Protein AF-A0A239C7C5-F1 (afdb_monomer)

Organism: NCBI:txid1500549

Sequence (138 aa):
MIDNILSIERKAKLILRYGIAFYFIYFGIINLWGALSSNGNILTGGIVMLLGLCIGGLILSHFKQPKLSAIGAGIAAVFFLIVVAILAFMEIRDGFSMQMILLRVIKDLLLAIACVVLCGESLKEVIREKITKPFPVR

Radius of gyration: 18.44 Å; Cα contacts (8 Å, |Δi|>4): 132; chains: 1; bounding box: 54×25×67 Å

Mean predicted aligned error: 6.9 Å

Secondary structure (DSSP, 8-state):
-HHHHHHHHHHHHHHHHHHHHHHHHHHHHHHHHHHHHTT--HHHHHHHHHHHHHHHHHHHGGGT-HHHHHHHHHHHHHHHHHHHHHHHHHHHHTT--HHHHHHHHHHHHHHHHHHHHHHHHHHHHHHHHHHSSPPP--

pLDDT: mean 84.64, std 7.71, range [56.06, 93.38]

Foldseek 3Di:
DVVVVVVVVVVVLLVLLQVQLVVLQVVLVVLLVVCVVPVHDNVVSNVSSVVSNLLSVQCNCLVPQLPSNLVSLQVLLVVLVVVLVVLLVVCVVVVHDPVVNVVSNVVSNVNSVSSVVSSVVSVVVVVVVVVPPPDPPD

Nearest PDB structures (foldseek):
  2rld-assembly1_A  TM=5.616E-01  e=2.738E+00  Bacteroides thetaiotaomicron VPI-5482

Structure (mmCIF, N/CA/C/O backbone):
data_AF-A0A239C7C5-F1
#
_entry.id   AF-A0A239C7C5-F1
#
loop_
_atom_site.group_PDB
_atom_site.id
_atom_site.type_symbol
_atom_site.label_atom_id
_atom_site.label_alt_id
_atom_site.label_comp_id
_atom_site.label_asym_id
_atom_site.label_entity_id
_atom_site.label_seq_id
_atom_site.pdbx_PDB_ins_code
_atom_site.Cartn_x
_atom_site.Cartn_y
_atom_site.Cartn_z
_atom_sit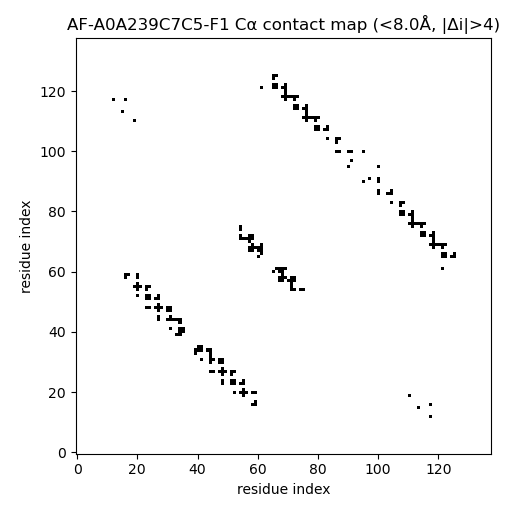e.occupancy
_atom_site.B_iso_or_equiv
_atom_site.auth_seq_id
_atom_site.auth_comp_id
_atom_site.auth_asym_id
_atom_site.auth_atom_id
_atom_site.pdbx_PDB_model_num
ATOM 1 N N . MET A 1 1 ? -31.431 -3.780 8.818 1.00 63.66 1 MET A N 1
ATOM 2 C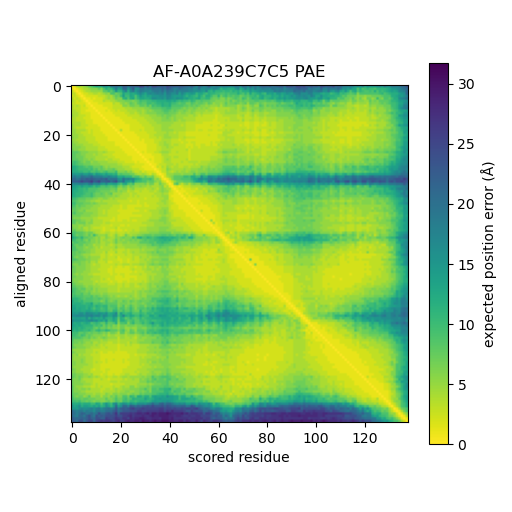 CA . MET A 1 1 ? -30.858 -3.175 7.585 1.00 63.66 1 MET A CA 1
ATOM 3 C C . MET A 1 1 ? -29.582 -2.395 7.868 1.00 63.66 1 MET A C 1
ATOM 5 O O . MET A 1 1 ? -28.581 -2.684 7.229 1.00 63.66 1 MET A O 1
ATOM 9 N N . ILE A 1 2 ? -29.590 -1.463 8.829 1.00 71.31 2 ILE A N 1
ATOM 10 C CA . ILE A 1 2 ? -28.416 -0.642 9.182 1.00 71.31 2 ILE A CA 1
ATOM 11 C C . ILE A 1 2 ? -27.232 -1.508 9.650 1.00 71.31 2 ILE A C 1
ATOM 13 O O . ILE A 1 2 ? -26.119 -1.322 9.165 1.00 71.31 2 ILE A O 1
ATOM 17 N N . ASP A 1 3 ? -27.478 -2.529 10.476 1.00 77.38 3 ASP A N 1
ATOM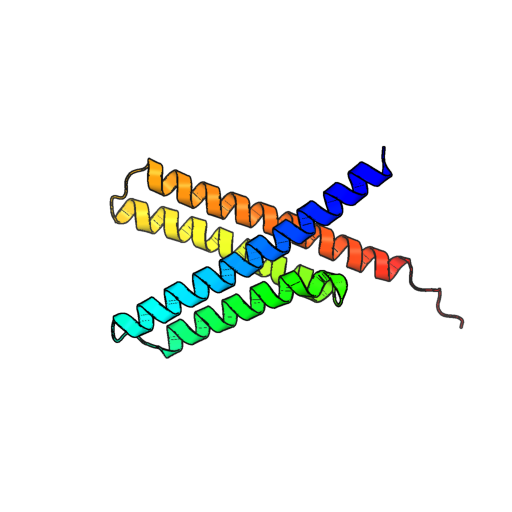 18 C CA . ASP A 1 3 ? -26.415 -3.428 10.960 1.00 77.38 3 ASP A CA 1
ATOM 19 C C . ASP A 1 3 ? -25.764 -4.250 9.840 1.00 77.38 3 ASP A C 1
ATOM 21 O O . ASP A 1 3 ? -24.551 -4.469 9.838 1.00 77.38 3 ASP A O 1
ATOM 25 N N . ASN A 1 4 ? -26.547 -4.642 8.828 1.00 80.56 4 ASN A N 1
ATOM 26 C CA . ASN A 1 4 ? -26.020 -5.351 7.662 1.00 80.56 4 ASN A CA 1
ATOM 27 C C . ASN A 1 4 ? -25.101 -4.441 6.842 1.00 80.56 4 ASN A C 1
ATOM 29 O O . ASN A 1 4 ? -24.013 -4.874 6.466 1.00 80.56 4 ASN A O 1
ATOM 33 N N . ILE A 1 5 ? -25.489 -3.180 6.624 1.00 82.19 5 ILE A N 1
ATOM 34 C CA . ILE A 1 5 ? -24.671 -2.190 5.905 1.00 82.19 5 ILE A CA 1
ATOM 35 C C . ILE A 1 5 ? -23.346 -1.956 6.643 1.00 82.19 5 ILE A C 1
ATOM 37 O O . ILE A 1 5 ? -22.280 -2.024 6.031 1.00 82.19 5 ILE A O 1
ATOM 41 N N . LEU A 1 6 ? -23.397 -1.789 7.968 1.00 78.88 6 LEU A N 1
ATOM 42 C CA . LEU A 1 6 ? -22.205 -1.607 8.801 1.00 78.88 6 LEU A CA 1
ATOM 43 C C . LEU A 1 6 ? -21.277 -2.832 8.772 1.00 78.88 6 LEU A C 1
ATOM 45 O O . LEU A 1 6 ? -20.051 -2.700 8.748 1.00 78.88 6 LEU A O 1
ATOM 49 N N . SER A 1 7 ? -21.849 -4.039 8.745 1.00 80.94 7 SER A N 1
ATOM 50 C CA . SER A 1 7 ? -21.071 -5.278 8.655 1.00 80.94 7 SER A CA 1
ATOM 51 C C . SER A 1 7 ? -20.359 -5.427 7.304 1.00 80.94 7 SER A C 1
ATOM 53 O O . SER A 1 7 ? -19.208 -5.872 7.258 1.00 80.94 7 SER A O 1
ATOM 55 N N . ILE A 1 8 ? -21.016 -5.016 6.212 1.00 87.69 8 ILE A N 1
ATOM 56 C CA . ILE A 1 8 ? -20.464 -5.048 4.854 1.00 87.69 8 ILE A CA 1
ATOM 57 C C . ILE A 1 8 ? -19.322 -4.043 4.735 1.00 87.69 8 ILE A C 1
ATOM 59 O O . ILE A 1 8 ? -18.250 -4.404 4.254 1.00 87.69 8 ILE A O 1
ATOM 63 N N . GLU A 1 9 ? -19.512 -2.821 5.236 1.00 83.75 9 GLU A N 1
ATOM 64 C CA . GLU A 1 9 ? -18.476 -1.787 5.252 1.00 83.75 9 GLU A CA 1
ATOM 65 C C . GLU A 1 9 ? -17.206 -2.289 5.956 1.00 83.75 9 GLU A C 1
ATOM 67 O O . GLU A 1 9 ? -16.100 -2.182 5.422 1.00 83.75 9 GLU A O 1
ATOM 72 N N . ARG A 1 10 ? -17.360 -2.915 7.129 1.00 83.94 10 ARG A N 1
ATOM 73 C CA . ARG A 1 10 ? -16.228 -3.446 7.898 1.00 83.94 10 ARG A CA 1
ATOM 74 C C . ARG A 1 10 ? -15.471 -4.538 7.142 1.00 83.94 10 ARG A C 1
ATOM 76 O O . ARG A 1 10 ? -14.240 -4.534 7.125 1.00 83.94 10 ARG A O 1
ATOM 83 N N . LYS A 1 11 ? -16.192 -5.464 6.501 1.00 87.06 11 LYS A N 1
ATOM 84 C CA . LYS A 1 11 ? -15.586 -6.531 5.689 1.00 87.06 11 LYS A CA 1
ATOM 85 C C . LYS A 1 11 ? -14.878 -5.969 4.459 1.00 87.06 11 LYS A C 1
ATOM 87 O O . LYS A 1 11 ? -13.753 -6.374 4.187 1.00 87.06 11 LYS A O 1
ATOM 92 N N . ALA A 1 12 ? -15.493 -5.018 3.756 1.00 86.31 12 ALA A N 1
ATOM 93 C CA . ALA A 1 12 ? -14.918 -4.400 2.564 1.00 86.31 12 ALA A CA 1
ATOM 94 C C . ALA A 1 12 ? -13.577 -3.716 2.867 1.00 86.31 12 ALA A C 1
ATOM 96 O O . ALA A 1 12 ? -12.602 -3.907 2.144 1.00 86.31 12 ALA A O 1
ATOM 97 N N . LYS A 1 13 ? -13.485 -2.983 3.979 1.00 86.62 13 LYS A N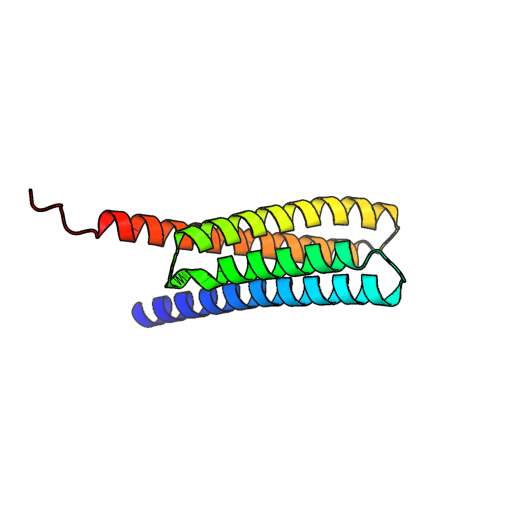 1
ATOM 98 C CA . LYS A 1 13 ? -12.238 -2.318 4.383 1.00 86.62 13 LYS A CA 1
ATOM 99 C C . LYS A 1 13 ? -11.162 -3.291 4.840 1.00 86.62 13 LYS A C 1
ATOM 101 O O . LYS A 1 13 ? -9.987 -3.096 4.545 1.00 86.62 13 LYS A O 1
ATOM 106 N N . LEU A 1 14 ? -11.554 -4.358 5.529 1.00 88.12 14 LEU A N 1
ATOM 107 C CA . LEU A 1 14 ? -10.640 -5.428 5.910 1.00 88.12 14 LEU A CA 1
ATOM 108 C C . LEU A 1 14 ? -10.063 -6.113 4.658 1.00 88.12 14 LEU A C 1
ATOM 110 O O . LEU A 1 14 ? -8.848 -6.265 4.561 1.00 88.12 14 LEU A O 1
ATOM 114 N N . ILE A 1 15 ? -10.898 -6.411 3.657 1.00 91.31 15 ILE A N 1
ATOM 115 C CA . ILE A 1 15 ? -10.454 -6.920 2.348 1.00 91.31 15 ILE A CA 1
ATOM 116 C C . ILE A 1 15 ? -9.503 -5.929 1.668 1.00 91.31 15 ILE A C 1
ATOM 118 O O . ILE A 1 15 ? -8.457 -6.338 1.174 1.00 91.31 15 ILE A O 1
ATOM 122 N N . LEU A 1 16 ? -9.814 -4.630 1.690 1.00 90.69 16 LEU A N 1
ATOM 123 C CA . LEU A 1 16 ? -8.967 -3.590 1.100 1.00 90.69 16 LEU A CA 1
ATOM 124 C C . LEU A 1 16 ? -7.570 -3.545 1.745 1.00 90.69 16 LEU A C 1
ATOM 126 O O . LEU A 1 16 ? -6.566 -3.461 1.039 1.00 90.69 16 LEU A O 1
ATOM 130 N N . ARG A 1 17 ? -7.491 -3.670 3.077 1.00 91.25 17 ARG A N 1
ATOM 131 C CA . ARG A 1 17 ? -6.220 -3.747 3.821 1.00 91.25 17 ARG A CA 1
ATOM 132 C C . ARG A 1 17 ? -5.399 -4.965 3.409 1.00 91.25 17 ARG A C 1
ATOM 134 O O . ARG A 1 17 ? -4.206 -4.822 3.151 1.00 91.25 17 ARG A O 1
ATOM 141 N N . TYR A 1 18 ? -6.027 -6.138 3.312 1.00 91.94 18 TYR A N 1
ATOM 142 C CA . TYR A 1 18 ? -5.349 -7.346 2.837 1.00 91.94 18 TYR A CA 1
ATOM 143 C C . TYR A 1 18 ? -4.909 -7.226 1.379 1.00 91.94 18 TYR A C 1
ATOM 145 O O . TYR A 1 18 ? -3.791 -7.618 1.064 1.00 91.94 18 TYR A O 1
ATOM 153 N N . GLY A 1 19 ? -5.734 -6.640 0.509 1.00 90.94 19 GLY A N 1
ATOM 154 C CA . GLY A 1 19 ? -5.397 -6.415 -0.895 1.00 90.94 19 GLY A CA 1
ATOM 155 C C . GLY A 1 19 ? -4.156 -5.538 -1.062 1.00 90.94 19 GLY A C 1
ATOM 156 O O . GLY A 1 19 ? -3.241 -5.898 -1.798 1.00 90.94 19 GLY A O 1
ATOM 157 N N . ILE A 1 20 ? -4.074 -4.429 -0.321 1.00 91.25 20 ILE A N 1
ATOM 158 C CA . ILE A 1 20 ? -2.905 -3.538 -0.357 1.00 91.25 20 ILE A CA 1
ATOM 159 C C . ILE A 1 20 ? -1.675 -4.207 0.270 1.00 91.25 20 ILE A C 1
ATOM 161 O O . ILE A 1 20 ? -0.580 -4.118 -0.280 1.00 91.25 20 ILE A O 1
ATOM 165 N N . ALA A 1 21 ? -1.830 -4.920 1.387 1.00 91.06 21 ALA A N 1
ATOM 166 C CA . ALA A 1 21 ? -0.718 -5.659 1.983 1.00 91.06 21 ALA A CA 1
ATOM 167 C C . ALA A 1 21 ? -0.171 -6.733 1.024 1.00 91.06 21 ALA A C 1
ATOM 169 O O . ALA A 1 21 ? 1.042 -6.858 0.859 1.00 91.06 21 ALA A O 1
ATOM 170 N N . PHE A 1 22 ? -1.058 -7.458 0.340 1.00 91.31 22 PHE A N 1
ATOM 171 C CA . PHE A 1 22 ? -0.683 -8.450 -0.663 1.00 91.31 22 PHE A CA 1
ATOM 172 C C . PHE A 1 22 ? 0.010 -7.808 -1.868 1.00 91.31 22 PHE A C 1
ATOM 174 O O . PHE A 1 22 ? 0.999 -8.347 -2.359 1.00 91.31 22 PHE A O 1
ATOM 181 N N . TYR A 1 23 ? -0.442 -6.626 -2.297 1.00 90.56 23 TYR A N 1
ATOM 182 C CA . TYR A 1 23 ? 0.233 -5.851 -3.336 1.00 90.56 23 TYR A CA 1
ATOM 183 C C . TYR A 1 23 ? 1.689 -5.542 -2.966 1.00 90.56 23 TYR A C 1
ATOM 185 O O . TYR A 1 23 ? 2.580 -5.761 -3.782 1.00 90.56 23 TYR A O 1
ATOM 193 N N . PHE A 1 24 ? 1.958 -5.086 -1.739 1.00 90.06 24 PHE A N 1
ATOM 194 C CA . PHE A 1 24 ? 3.328 -4.800 -1.302 1.00 90.06 24 PHE A CA 1
ATOM 195 C C . PHE A 1 24 ? 4.206 -6.053 -1.225 1.00 90.06 24 PHE A C 1
ATOM 197 O O . PHE A 1 24 ? 5.381 -5.991 -1.586 1.00 90.06 24 PHE A O 1
ATOM 204 N N . ILE A 1 25 ? 3.645 -7.193 -0.810 1.00 88.00 25 ILE A N 1
ATOM 205 C CA . ILE A 1 25 ? 4.350 -8.483 -0.830 1.00 88.00 25 ILE A CA 1
ATOM 206 C C . ILE A 1 25 ? 4.708 -8.860 -2.269 1.00 88.00 25 ILE A C 1
ATOM 208 O O . ILE A 1 25 ? 5.866 -9.148 -2.563 1.00 88.00 25 ILE A O 1
ATOM 212 N N . TYR A 1 26 ? 3.730 -8.812 -3.173 1.00 88.56 26 TYR A N 1
ATOM 213 C CA . TYR A 1 26 ? 3.919 -9.119 -4.588 1.00 88.56 26 TYR A CA 1
ATOM 214 C C . TYR A 1 26 ? 4.967 -8.205 -5.238 1.00 88.56 26 TYR A C 1
ATOM 216 O O . TYR A 1 26 ? 5.896 -8.686 -5.886 1.00 88.56 26 TYR A O 1
ATOM 224 N N . PHE A 1 27 ? 4.871 -6.895 -4.999 1.00 86.25 27 PHE A N 1
ATOM 225 C CA . PHE A 1 27 ? 5.840 -5.909 -5.470 1.00 86.25 27 PHE A CA 1
ATOM 226 C C . PHE A 1 27 ? 7.249 -6.195 -4.934 1.00 86.25 27 PHE A C 1
ATOM 228 O O . PHE A 1 27 ? 8.214 -6.175 -5.699 1.00 86.25 27 PHE A O 1
ATOM 235 N N . GLY A 1 28 ? 7.379 -6.513 -3.643 1.00 85.31 28 GLY A N 1
ATOM 236 C CA . GLY A 1 28 ? 8.655 -6.877 -3.027 1.00 85.31 28 GLY A CA 1
ATOM 237 C C . GLY A 1 28 ? 9.280 -8.128 -3.649 1.00 85.31 28 GLY A C 1
ATOM 238 O O . GLY A 1 28 ? 10.463 -8.115 -3.982 1.00 85.31 28 GLY A O 1
ATOM 239 N N . ILE A 1 29 ? 8.482 -9.178 -3.871 1.00 86.88 29 ILE A N 1
ATOM 240 C CA . ILE A 1 29 ? 8.942 -10.435 -4.482 1.00 86.88 29 ILE A CA 1
ATOM 241 C C . ILE A 1 29 ? 9.435 -10.205 -5.913 1.00 86.88 29 ILE A C 1
ATOM 243 O O . ILE A 1 29 ? 10.500 -10.706 -6.266 1.00 86.88 29 ILE A O 1
ATOM 247 N N . ILE A 1 30 ? 8.713 -9.424 -6.726 1.00 86.81 30 ILE A N 1
ATOM 248 C CA . ILE A 1 30 ? 9.140 -9.114 -8.101 1.00 86.81 30 ILE A CA 1
ATOM 249 C C . ILE A 1 30 ? 10.476 -8.377 -8.113 1.00 86.81 30 ILE A C 1
ATOM 251 O O . ILE A 1 30 ? 11.365 -8.735 -8.883 1.00 86.81 30 ILE A O 1
ATOM 255 N N . ASN A 1 31 ? 10.632 -7.363 -7.260 1.00 83.69 31 ASN A N 1
ATOM 256 C CA . ASN A 1 31 ? 11.872 -6.591 -7.196 1.00 83.69 31 ASN A CA 1
ATOM 257 C C . ASN A 1 31 ? 13.049 -7.45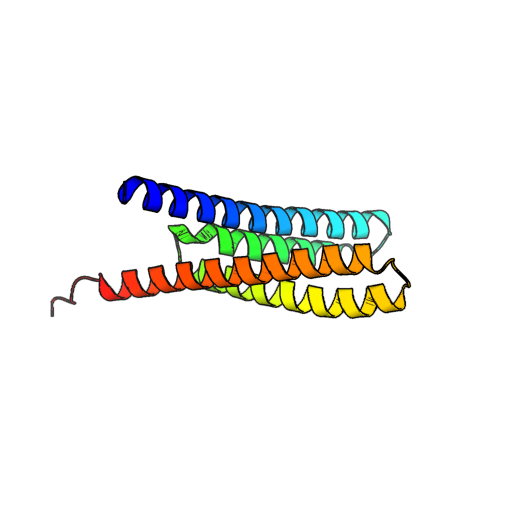1 -6.718 1.00 83.69 31 ASN A C 1
ATOM 259 O O . ASN A 1 31 ? 14.142 -7.357 -7.276 1.00 83.69 31 ASN A O 1
ATOM 263 N N . LEU A 1 32 ? 12.829 -8.324 -5.729 1.00 84.25 32 LEU A N 1
ATOM 264 C CA . LEU A 1 32 ? 13.858 -9.247 -5.257 1.00 84.25 32 LEU A CA 1
ATOM 265 C C . LEU A 1 32 ? 14.244 -10.265 -6.338 1.00 84.25 32 LEU A C 1
ATOM 267 O O . LEU A 1 32 ? 15.429 -10.481 -6.578 1.00 84.25 32 LEU A O 1
ATOM 271 N N . TRP A 1 33 ? 13.260 -10.857 -7.019 1.00 85.38 33 TRP A N 1
ATOM 272 C CA . TRP A 1 33 ? 13.502 -11.802 -8.109 1.00 85.38 33 TRP A CA 1
ATOM 273 C C . TRP A 1 33 ? 14.261 -11.150 -9.270 1.00 85.38 33 TRP A C 1
ATOM 275 O O . TRP A 1 33 ? 15.227 -11.717 -9.777 1.00 85.38 33 TRP A O 1
ATOM 285 N N . GLY A 1 34 ? 13.874 -9.931 -9.659 1.00 82.62 34 GLY A N 1
ATOM 286 C CA . GLY A 1 34 ? 14.572 -9.161 -10.689 1.00 82.62 34 GLY A CA 1
ATOM 287 C C . GLY A 1 34 ? 16.024 -8.855 -10.314 1.00 82.62 34 GLY A C 1
ATOM 288 O O . GLY A 1 34 ? 16.919 -8.998 -11.150 1.00 82.62 34 GLY A O 1
ATOM 289 N N . ALA A 1 35 ? 16.282 -8.509 -9.049 1.00 83.12 35 ALA A N 1
ATOM 290 C CA . ALA A 1 35 ? 17.639 -8.303 -8.549 1.00 83.12 35 ALA A CA 1
ATOM 291 C C . ALA A 1 35 ? 18.470 -9.598 -8.590 1.00 83.12 35 ALA A C 1
ATOM 293 O O . ALA A 1 35 ? 19.632 -9.562 -8.987 1.00 83.12 35 ALA A O 1
ATOM 294 N N . LEU A 1 36 ? 17.862 -10.740 -8.248 1.00 82.12 36 LEU A N 1
ATOM 295 C CA . LEU A 1 36 ? 18.525 -12.046 -8.239 1.00 82.12 36 LEU A CA 1
ATOM 296 C C . LEU A 1 36 ? 18.860 -12.539 -9.656 1.00 82.12 36 LEU A C 1
ATOM 298 O O . LEU A 1 36 ? 19.936 -13.078 -9.887 1.00 82.12 36 LEU A O 1
ATOM 302 N N . SER A 1 37 ? 17.952 -12.330 -10.612 1.00 81.25 37 SER A N 1
ATOM 303 C CA . SER A 1 37 ? 18.102 -12.808 -11.991 1.00 81.25 37 SER A CA 1
ATOM 304 C C . SER A 1 37 ? 19.086 -11.991 -12.835 1.00 81.25 37 SER A C 1
ATOM 306 O O . SER A 1 37 ? 19.574 -12.497 -13.842 1.00 81.25 37 SER A O 1
ATOM 308 N N . SER A 1 38 ? 19.342 -10.729 -12.484 1.00 73.50 38 SER A N 1
ATOM 309 C CA . SER A 1 38 ? 20.137 -9.798 -13.304 1.00 73.50 38 SER A CA 1
ATOM 310 C C . SER A 1 38 ? 21.585 -9.614 -12.832 1.00 73.50 38 SER A C 1
ATOM 312 O O . SER A 1 38 ? 22.278 -8.749 -13.361 1.00 73.50 38 SER A O 1
ATOM 314 N N . ASN A 1 39 ? 22.046 -10.376 -11.826 1.00 65.38 39 ASN A N 1
ATOM 315 C CA . ASN A 1 39 ? 23.251 -10.044 -11.041 1.00 65.38 39 ASN A CA 1
ATOM 316 C C . ASN A 1 39 ? 23.230 -8.590 -10.527 1.00 65.38 39 ASN A C 1
ATOM 318 O O . ASN A 1 39 ? 24.269 -7.959 -10.324 1.00 65.38 39 ASN A O 1
ATOM 322 N N . GLY A 1 40 ? 22.026 -8.046 -10.339 1.00 64.06 40 GLY A N 1
ATOM 323 C CA . GLY A 1 40 ? 21.818 -6.737 -9.758 1.00 64.06 40 GLY A CA 1
ATOM 324 C C . GLY A 1 40 ? 22.173 -6.744 -8.276 1.00 64.06 40 GLY A C 1
ATOM 325 O O . GLY A 1 40 ? 22.444 -7.776 -7.659 1.00 64.06 40 GLY A O 1
ATOM 326 N N . ASN A 1 41 ? 22.154 -5.565 -7.666 1.00 78.94 41 ASN A N 1
ATOM 327 C CA . ASN A 1 41 ? 22.457 -5.450 -6.251 1.00 78.94 41 ASN A CA 1
ATOM 328 C C . ASN A 1 41 ? 21.312 -6.067 -5.412 1.00 78.94 41 ASN A C 1
ATOM 330 O O . ASN A 1 41 ? 20.267 -5.453 -5.181 1.00 78.94 41 ASN A O 1
ATOM 334 N N . ILE A 1 42 ? 21.507 -7.308 -4.957 1.00 83.44 42 ILE A N 1
ATOM 335 C CA . ILE A 1 42 ? 20.553 -8.060 -4.122 1.00 83.44 42 ILE A CA 1
ATOM 336 C C . ILE A 1 42 ? 20.190 -7.272 -2.857 1.00 83.44 42 ILE A C 1
ATOM 338 O O . ILE A 1 42 ? 19.043 -7.320 -2.414 1.00 83.44 42 ILE A O 1
ATOM 342 N N . LEU A 1 43 ? 21.129 -6.483 -2.317 1.00 83.50 43 LEU A N 1
ATOM 343 C CA . LEU A 1 43 ? 20.894 -5.629 -1.154 1.00 83.50 43 LEU A CA 1
ATOM 344 C C . LEU A 1 43 ? 19.742 -4.648 -1.412 1.00 83.50 43 LEU A C 1
ATOM 346 O O . LEU A 1 43 ? 18.845 -4.520 -0.585 1.00 83.50 43 LEU A O 1
ATOM 350 N N . THR A 1 44 ? 19.720 -3.999 -2.581 1.00 80.56 44 THR A N 1
ATOM 351 C CA . THR A 1 44 ? 18.637 -3.075 -2.952 1.00 80.56 44 THR A CA 1
ATOM 352 C C . THR A 1 44 ? 17.292 -3.782 -3.111 1.00 80.56 44 THR A C 1
ATOM 354 O O . THR A 1 44 ? 16.294 -3.286 -2.591 1.00 80.56 44 THR A O 1
ATOM 357 N N . GLY A 1 45 ? 17.250 -4.963 -3.740 1.00 80.94 45 GLY A N 1
ATOM 358 C CA . GLY A 1 45 ? 16.016 -5.758 -3.839 1.00 80.94 45 GLY A CA 1
ATOM 359 C C . GLY A 1 45 ? 15.489 -6.198 -2.468 1.00 80.94 45 GLY A C 1
ATOM 360 O O . GLY A 1 45 ? 14.293 -6.093 -2.194 1.00 80.94 45 GLY A O 1
ATOM 361 N N . GLY A 1 46 ? 16.393 -6.606 -1.572 1.00 84.12 46 GLY A N 1
ATOM 362 C CA . GLY A 1 46 ? 16.073 -6.962 -0.190 1.00 84.12 46 GLY A CA 1
ATOM 363 C C . GLY A 1 46 ? 15.522 -5.785 0.616 1.00 84.12 46 GLY A C 1
ATOM 364 O O . GLY A 1 46 ? 14.511 -5.940 1.296 1.00 84.12 46 GLY A O 1
ATOM 365 N N . ILE A 1 47 ? 16.122 -4.595 0.498 1.00 86.75 47 ILE A N 1
ATOM 366 C CA . ILE A 1 47 ? 15.636 -3.376 1.166 1.00 86.75 47 ILE A CA 1
ATOM 367 C C . ILE A 1 47 ? 14.222 -3.023 0.693 1.00 86.75 47 ILE A C 1
ATOM 369 O O . ILE A 1 47 ? 13.352 -2.757 1.521 1.00 86.75 47 ILE A O 1
ATOM 373 N N . VAL A 1 48 ? 13.963 -3.062 -0.618 1.00 85.88 48 VAL A N 1
ATOM 374 C CA . VAL A 1 48 ? 12.631 -2.776 -1.178 1.00 85.88 48 VAL A CA 1
ATOM 375 C C . VAL A 1 48 ? 11.593 -3.778 -0.673 1.00 85.88 48 VAL A C 1
ATOM 377 O O . VAL A 1 48 ? 10.498 -3.380 -0.272 1.00 85.88 48 VAL A O 1
ATOM 380 N N . MET A 1 49 ? 11.938 -5.067 -0.628 1.00 87.19 49 MET A N 1
ATOM 381 C CA . MET A 1 49 ? 11.062 -6.095 -0.069 1.00 87.19 49 MET A CA 1
ATOM 382 C C . MET A 1 49 ? 10.775 -5.852 1.416 1.00 87.19 49 MET A C 1
ATOM 384 O O . MET A 1 49 ? 9.621 -5.921 1.834 1.00 87.19 49 MET A O 1
ATOM 388 N N . LEU A 1 50 ? 11.800 -5.534 2.209 1.00 88.38 50 LEU A N 1
ATOM 389 C CA . LEU A 1 50 ? 11.664 -5.297 3.645 1.00 88.38 50 LEU A CA 1
ATOM 390 C C . LEU A 1 50 ? 10.775 -4.073 3.913 1.00 88.38 50 LEU A C 1
ATOM 392 O O . LEU A 1 50 ? 9.858 -4.149 4.727 1.00 88.38 50 LEU A O 1
ATOM 396 N N . LEU A 1 51 ? 10.958 -2.988 3.155 1.00 87.75 51 LEU A N 1
ATOM 397 C CA . LEU A 1 51 ? 10.087 -1.812 3.210 1.00 87.75 51 LEU A CA 1
ATOM 398 C C . LEU A 1 51 ? 8.639 -2.148 2.830 1.00 87.75 51 LEU A C 1
ATOM 400 O O . LEU A 1 51 ? 7.719 -1.748 3.543 1.00 87.75 51 LEU A O 1
ATOM 404 N N . GLY A 1 52 ? 8.426 -2.917 1.758 1.00 87.50 52 GLY A N 1
ATOM 405 C CA . GLY A 1 52 ? 7.094 -3.376 1.359 1.00 87.50 52 GLY A CA 1
ATOM 406 C C . GLY A 1 52 ? 6.410 -4.195 2.457 1.00 87.50 52 GLY A C 1
ATOM 407 O O . GLY A 1 52 ? 5.254 -3.938 2.799 1.00 87.50 52 GLY A O 1
ATOM 408 N N . LEU A 1 53 ? 7.141 -5.123 3.079 1.00 89.19 53 LEU A N 1
ATOM 409 C CA . LEU A 1 53 ? 6.649 -5.922 4.203 1.00 89.19 53 LEU A CA 1
ATOM 410 C C . LEU A 1 53 ? 6.333 -5.065 5.432 1.00 89.19 53 LEU A C 1
ATOM 412 O O . LEU A 1 53 ? 5.299 -5.276 6.065 1.00 89.19 53 LEU A O 1
ATOM 416 N N . CYS A 1 54 ? 7.168 -4.075 5.751 1.00 90.62 54 CYS A N 1
ATOM 417 C CA . CYS A 1 54 ? 6.905 -3.137 6.839 1.00 90.62 54 CYS A CA 1
ATOM 418 C C . CYS A 1 54 ? 5.626 -2.329 6.591 1.00 90.62 54 CYS A C 1
ATOM 420 O O . CYS A 1 54 ? 4.777 -2.255 7.476 1.00 90.62 54 CYS A O 1
ATOM 422 N N . ILE A 1 55 ? 5.449 -1.762 5.394 1.00 89.88 55 ILE A N 1
ATOM 423 C CA . ILE A 1 55 ? 4.257 -0.971 5.053 1.00 89.88 55 ILE A CA 1
ATOM 424 C C . ILE A 1 55 ? 3.000 -1.853 5.087 1.00 89.88 55 ILE A C 1
ATOM 426 O O . ILE A 1 55 ? 2.010 -1.490 5.727 1.00 89.88 55 ILE A O 1
ATOM 430 N N . GLY A 1 56 ? 3.051 -3.041 4.476 1.00 88.50 56 GLY A N 1
ATOM 431 C CA . GLY A 1 56 ? 1.950 -4.007 4.510 1.00 88.50 56 GLY A CA 1
ATOM 432 C C . GLY A 1 56 ? 1.599 -4.446 5.935 1.00 88.50 56 GLY A C 1
ATOM 433 O O . GLY A 1 56 ? 0.428 -4.449 6.317 1.00 88.50 56 GLY A O 1
ATOM 434 N N . GLY A 1 57 ? 2.609 -4.735 6.759 1.00 88.38 57 GLY A N 1
ATOM 435 C CA . GLY A 1 57 ? 2.437 -5.093 8.167 1.00 88.38 57 GLY A CA 1
ATOM 436 C C . GLY A 1 57 ? 1.808 -3.970 8.996 1.00 88.38 57 GLY A C 1
ATOM 437 O O . GLY A 1 57 ? 0.882 -4.221 9.772 1.00 88.38 57 GLY A O 1
ATOM 438 N N . LEU A 1 58 ? 2.238 -2.721 8.791 1.00 89.38 58 LEU A N 1
ATOM 439 C CA . LEU A 1 58 ? 1.645 -1.553 9.447 1.00 89.38 58 LEU A CA 1
ATOM 440 C C . LEU A 1 58 ? 0.164 -1.406 9.077 1.00 89.38 58 LEU A C 1
ATOM 442 O O . LEU A 1 58 ? -0.669 -1.248 9.969 1.00 89.38 58 LEU A O 1
ATOM 446 N N . ILE A 1 59 ? -0.204 -1.545 7.801 1.00 89.00 59 ILE A N 1
ATOM 447 C CA . ILE A 1 59 ? -1.607 -1.456 7.355 1.00 89.00 59 ILE A CA 1
ATOM 448 C C . ILE A 1 59 ? -2.482 -2.523 8.031 1.00 89.00 59 ILE A C 1
ATOM 450 O O . ILE A 1 59 ? -3.592 -2.209 8.478 1.00 89.00 59 ILE A O 1
ATOM 454 N N . LEU A 1 60 ? -1.973 -3.752 8.170 1.00 89.31 60 LEU A N 1
ATOM 455 C CA . LEU A 1 60 ? -2.672 -4.864 8.827 1.00 89.31 60 LEU A CA 1
ATOM 456 C C . LEU A 1 60 ? -2.769 -4.716 10.352 1.00 89.31 60 LEU A C 1
ATOM 458 O O . LEU A 1 60 ? -3.669 -5.288 10.967 1.00 89.31 60 LEU A O 1
ATOM 462 N N . SER A 1 61 ? -1.900 -3.915 10.975 1.00 87.50 61 SER A N 1
ATOM 463 C CA . SER A 1 61 ? -1.883 -3.714 12.433 1.00 87.50 61 SER A CA 1
ATOM 464 C C . SER A 1 61 ? -3.079 -2.928 12.996 1.00 87.50 61 SER A C 1
ATOM 466 O O . SER A 1 61 ? -3.180 -2.761 14.211 1.00 87.50 61 SER A O 1
ATOM 468 N N . HIS A 1 62 ? -4.013 -2.502 12.138 1.00 83.69 62 HIS A N 1
ATOM 469 C CA . HIS A 1 62 ? -5.183 -1.676 12.455 1.00 83.69 62 HIS A CA 1
ATOM 470 C C . HIS A 1 62 ? -5.907 -2.058 13.747 1.00 83.69 62 HIS A C 1
ATOM 472 O O . HIS A 1 62 ? -6.036 -1.226 14.636 1.00 83.69 62 HIS A O 1
ATOM 478 N N . PHE A 1 63 ? -6.296 -3.327 13.887 1.00 73.25 63 PHE A N 1
ATOM 479 C CA . PHE A 1 63 ? -7.112 -3.792 15.014 1.00 73.25 63 PHE A CA 1
ATOM 480 C C . PHE A 1 63 ? -6.378 -3.823 16.358 1.00 73.25 63 PHE A C 1
ATOM 482 O O . PHE A 1 63 ? -7.024 -3.885 17.399 1.00 73.25 63 PHE A O 1
ATOM 489 N N . LYS A 1 64 ? -5.039 -3.828 16.351 1.00 81.25 64 LYS A N 1
ATOM 490 C CA . LYS A 1 64 ? -4.227 -3.821 17.577 1.00 81.25 64 LYS A CA 1
ATOM 491 C C . LYS A 1 64 ? -3.703 -2.427 17.895 1.00 81.25 64 LYS A C 1
ATOM 493 O O . LYS A 1 64 ? -3.603 -2.065 19.061 1.00 81.25 64 LYS A O 1
ATOM 498 N N . GLN A 1 65 ? -3.298 -1.684 16.866 1.00 87.06 65 GLN A N 1
ATOM 499 C CA . GLN A 1 65 ? -2.661 -0.377 16.986 1.00 87.06 65 GLN A CA 1
ATOM 500 C C . GLN A 1 65 ? -3.098 0.529 15.822 1.00 87.06 65 GLN A C 1
ATOM 502 O O . GLN A 1 65 ? -2.386 0.651 14.818 1.00 87.06 65 GLN A O 1
ATOM 507 N N . PRO A 1 66 ? -4.240 1.230 15.948 1.00 84.69 66 PRO A N 1
ATOM 508 C CA . PRO A 1 66 ? -4.780 2.036 14.854 1.00 84.69 66 PRO A CA 1
ATOM 509 C C . PRO A 1 66 ? -3.855 3.203 14.471 1.00 84.69 66 PRO A C 1
ATOM 511 O O . PRO A 1 66 ? -3.809 3.600 13.310 1.00 84.69 66 PRO A O 1
ATOM 514 N N . LYS A 1 67 ? -3.023 3.696 15.402 1.00 86.50 67 LYS A N 1
ATOM 515 C CA . LYS A 1 67 ? -1.990 4.711 15.114 1.00 86.50 67 LYS A CA 1
ATOM 516 C C . LYS A 1 67 ? -0.947 4.232 14.102 1.00 86.50 67 LYS A C 1
ATOM 518 O O . LYS A 1 67 ? -0.636 4.962 13.167 1.00 86.50 67 LYS A O 1
ATOM 523 N N . LEU A 1 68 ? -0.414 3.022 14.284 1.00 87.06 68 LEU A N 1
ATOM 524 C CA . LEU A 1 68 ? 0.578 2.454 13.367 1.00 87.06 68 LEU A CA 1
ATOM 525 C C . LEU A 1 68 ? -0.027 2.211 11.989 1.00 87.06 68 LEU A C 1
ATOM 527 O O . LEU A 1 68 ? 0.608 2.480 10.972 1.00 87.06 68 LEU A O 1
ATOM 531 N N . SER A 1 69 ? -1.281 1.771 11.961 1.00 88.06 69 SER A N 1
ATOM 532 C CA . SER A 1 69 ? -2.008 1.570 10.716 1.00 88.06 69 SER A CA 1
ATOM 533 C C . SER A 1 69 ? -2.282 2.864 9.955 1.00 88.06 69 SER A C 1
ATOM 535 O O . SER A 1 69 ? -2.136 2.883 8.735 1.00 88.06 69 SER A O 1
ATOM 537 N N . ALA A 1 70 ? -2.585 3.964 10.653 1.00 89.94 70 ALA A N 1
ATOM 538 C CA . ALA A 1 70 ? -2.709 5.280 10.030 1.00 89.94 70 ALA A CA 1
ATOM 539 C C . ALA A 1 70 ? -1.391 5.715 9.369 1.00 89.94 70 ALA A C 1
ATOM 541 O O . ALA A 1 70 ? -1.395 6.169 8.227 1.00 89.9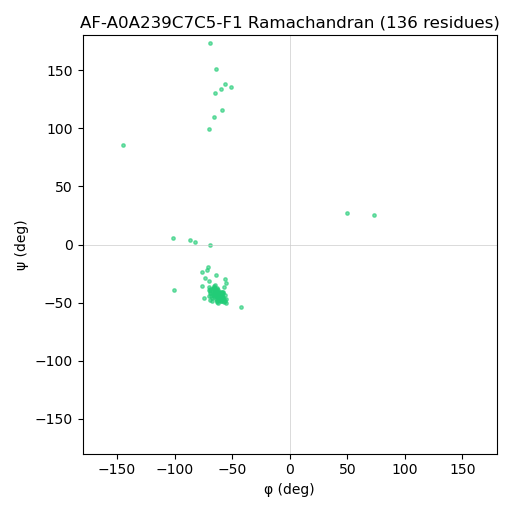4 70 ALA A O 1
ATOM 542 N N . ILE A 1 71 ? -0.258 5.513 10.053 1.00 89.88 71 ILE A N 1
ATOM 543 C CA . ILE A 1 71 ? 1.072 5.821 9.508 1.00 89.88 71 ILE A CA 1
ATOM 544 C C . ILE A 1 71 ? 1.364 4.946 8.284 1.00 89.88 71 ILE A C 1
ATOM 546 O O . ILE A 1 71 ? 1.733 5.472 7.239 1.00 89.88 71 ILE A O 1
ATOM 550 N N . GLY A 1 72 ? 1.147 3.630 8.376 1.00 88.50 72 GLY A N 1
ATOM 551 C CA . GLY A 1 72 ? 1.359 2.704 7.261 1.00 88.50 72 GLY A CA 1
ATOM 552 C C . GLY A 1 72 ? 0.508 3.038 6.036 1.00 88.50 72 GLY A C 1
ATOM 553 O O . GLY A 1 72 ? 1.024 3.091 4.924 1.00 88.50 72 GLY A O 1
ATOM 554 N N . ALA A 1 73 ? -0.780 3.330 6.238 1.00 90.19 73 ALA A N 1
ATOM 555 C CA . ALA A 1 73 ? -1.685 3.735 5.166 1.00 90.19 73 ALA A CA 1
ATOM 556 C C . ALA A 1 73 ? -1.300 5.101 4.568 1.00 90.19 73 ALA A C 1
ATOM 558 O O . ALA A 1 73 ? -1.354 5.275 3.354 1.00 90.19 73 ALA A O 1
ATOM 559 N N . GLY A 1 74 ? -0.857 6.055 5.393 1.00 90.69 74 GLY A N 1
ATOM 560 C CA . GLY A 1 74 ? -0.348 7.346 4.926 1.00 90.69 74 GLY A CA 1
ATOM 561 C C . GLY A 1 74 ? 0.914 7.209 4.070 1.00 90.69 74 GLY A C 1
ATOM 562 O O . GLY A 1 74 ? 0.971 7.756 2.971 1.00 90.69 74 GLY A O 1
ATOM 563 N N . ILE A 1 75 ? 1.895 6.425 4.529 1.00 92.12 75 ILE A N 1
ATOM 564 C CA . ILE A 1 75 ? 3.1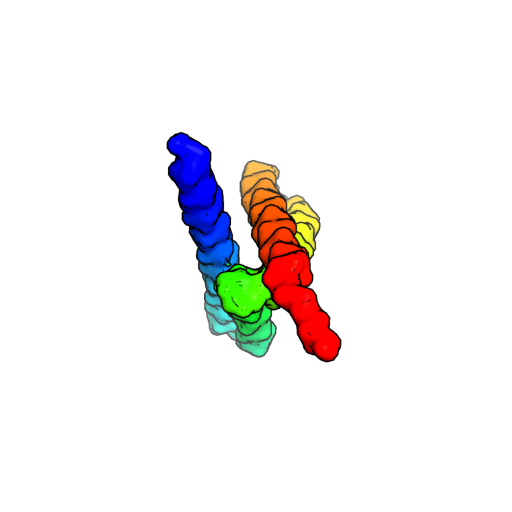23 6.138 3.771 1.00 92.12 75 ILE A CA 1
ATOM 565 C C . ILE A 1 75 ? 2.785 5.436 2.452 1.00 92.12 75 ILE A C 1
ATOM 567 O O . ILE A 1 75 ? 3.315 5.812 1.410 1.00 92.12 75 ILE A O 1
ATOM 571 N N . ALA A 1 76 ? 1.870 4.463 2.472 1.00 92.31 76 ALA A N 1
ATOM 572 C CA . ALA A 1 76 ? 1.423 3.779 1.263 1.00 92.31 76 ALA A CA 1
ATOM 573 C C . ALA A 1 76 ? 0.749 4.731 0.264 1.00 92.31 76 ALA A C 1
ATOM 575 O O . ALA A 1 76 ? 1.034 4.655 -0.928 1.00 92.31 76 ALA A O 1
ATOM 576 N N . ALA A 1 77 ? -0.087 5.664 0.730 1.00 93.19 77 ALA A N 1
ATOM 577 C CA . ALA A 1 77 ? -0.708 6.665 -0.138 1.00 93.19 77 ALA A CA 1
ATOM 578 C C . ALA A 1 77 ? 0.346 7.532 -0.845 1.00 93.19 77 ALA A C 1
ATOM 580 O O . ALA A 1 77 ? 0.282 7.713 -2.060 1.00 93.19 77 ALA A O 1
ATOM 581 N N . VAL A 1 78 ? 1.345 8.018 -0.100 1.00 93.19 78 VAL A N 1
ATOM 582 C CA . VAL A 1 78 ? 2.455 8.802 -0.665 1.00 93.19 78 VAL A CA 1
ATOM 583 C C . VAL A 1 78 ? 3.270 7.966 -1.653 1.00 93.19 78 VAL A C 1
ATOM 585 O O . VAL A 1 78 ? 3.583 8.447 -2.739 1.00 93.19 78 VAL A O 1
ATOM 588 N N . PHE A 1 79 ? 3.560 6.706 -1.321 1.00 91.62 79 PHE A N 1
ATOM 589 C CA . PHE A 1 79 ? 4.257 5.781 -2.213 1.00 91.62 79 PHE A CA 1
ATOM 590 C C . PHE A 1 79 ? 3.538 5.643 -3.562 1.00 91.62 79 PHE A C 1
ATOM 592 O O . PHE A 1 79 ? 4.163 5.832 -4.602 1.00 91.62 79 PHE A O 1
ATOM 599 N N . PHE A 1 80 ? 2.226 5.392 -3.563 1.00 92.44 80 PHE A N 1
ATOM 600 C CA . PHE A 1 80 ? 1.462 5.268 -4.807 1.00 92.44 80 PHE A CA 1
ATOM 601 C C . PHE A 1 80 ? 1.439 6.563 -5.626 1.00 92.44 80 PHE A C 1
ATOM 603 O O . PHE A 1 80 ? 1.570 6.506 -6.845 1.00 92.44 80 PHE A O 1
ATOM 610 N N . LEU A 1 81 ? 1.347 7.732 -4.984 1.00 91.94 81 LEU A N 1
ATOM 611 C CA . LEU A 1 81 ? 1.414 9.018 -5.689 1.00 91.94 81 LEU A CA 1
ATOM 612 C C . LEU A 1 81 ? 2.780 9.255 -6.347 1.00 91.94 81 LEU A C 1
ATOM 614 O O . LEU A 1 81 ? 2.843 9.723 -7.484 1.00 91.94 81 LEU A O 1
ATOM 618 N N . ILE A 1 82 ? 3.869 8.901 -5.661 1.00 90.38 82 ILE A N 1
ATOM 619 C CA . ILE A 1 82 ? 5.222 8.978 -6.226 1.00 90.38 82 ILE A CA 1
ATOM 620 C C . ILE A 1 82 ? 5.350 8.021 -7.417 1.00 90.38 82 ILE A C 1
ATOM 622 O O . ILE A 1 82 ? 5.864 8.412 -8.464 1.00 90.38 82 ILE A O 1
ATOM 626 N N . VAL A 1 83 ? 4.842 6.791 -7.290 1.00 88.19 83 VAL A N 1
ATOM 627 C CA . VAL A 1 83 ? 4.852 5.798 -8.374 1.00 88.19 83 VAL A CA 1
ATOM 628 C C . VAL A 1 83 ? 4.079 6.301 -9.593 1.00 88.19 83 VAL A C 1
ATOM 630 O O . VAL A 1 83 ? 4.588 6.183 -10.704 1.00 88.19 83 VAL A O 1
ATOM 633 N N . VAL A 1 84 ? 2.914 6.932 -9.406 1.00 89.81 84 VAL A N 1
ATOM 634 C CA . VAL A 1 84 ? 2.149 7.555 -10.502 1.00 89.81 84 VAL A CA 1
ATOM 635 C C . VAL A 1 84 ? 2.994 8.585 -11.253 1.00 89.81 84 VAL A C 1
ATOM 637 O O . VAL A 1 84 ? 3.046 8.546 -12.481 1.00 89.81 84 VAL A O 1
ATOM 640 N N . ALA A 1 85 ? 3.673 9.487 -10.537 1.00 86.94 85 ALA A N 1
ATOM 641 C CA . ALA A 1 85 ? 4.487 10.530 -11.158 1.00 86.94 85 ALA A CA 1
ATOM 642 C C . ALA A 1 85 ? 5.676 9.951 -11.945 1.00 86.94 85 ALA A C 1
ATOM 644 O O . ALA A 1 85 ? 5.947 10.381 -13.066 1.00 86.94 85 ALA A O 1
ATOM 645 N N . ILE A 1 86 ? 6.360 8.951 -11.378 1.00 87.38 86 ILE A N 1
ATOM 646 C CA . ILE A 1 86 ? 7.510 8.301 -12.019 1.00 87.38 86 ILE A CA 1
ATOM 647 C C . ILE A 1 86 ? 7.069 7.508 -13.252 1.00 87.38 86 ILE A C 1
ATOM 649 O O . ILE A 1 86 ? 7.669 7.669 -14.312 1.00 87.38 86 ILE A O 1
ATOM 653 N N . LEU A 1 87 ? 6.021 6.685 -13.141 1.00 84.75 87 LEU A N 1
ATOM 654 C CA . LEU A 1 87 ? 5.529 5.871 -14.256 1.00 84.75 87 LEU A CA 1
ATOM 655 C C . LEU A 1 87 ? 5.024 6.739 -15.404 1.00 84.75 87 LEU A C 1
ATOM 657 O O . LEU A 1 87 ? 5.382 6.484 -16.550 1.00 84.75 87 LEU A O 1
ATOM 661 N N . ALA A 1 88 ? 4.265 7.796 -15.104 1.00 80.75 88 ALA A N 1
ATOM 662 C CA . ALA A 1 88 ? 3.799 8.720 -16.130 1.00 80.75 88 ALA A CA 1
ATOM 663 C C . ALA A 1 88 ? 4.975 9.332 -16.908 1.00 80.75 88 ALA A C 1
ATOM 665 O O . ALA A 1 88 ? 4.913 9.429 -18.126 1.00 80.75 88 ALA A O 1
ATOM 666 N N . PHE A 1 89 ? 6.071 9.697 -16.236 1.00 82.50 89 PHE A N 1
ATOM 667 C CA . PHE A 1 89 ? 7.235 10.274 -16.908 1.00 82.50 89 PHE A CA 1
ATOM 668 C C . PHE A 1 89 ? 8.066 9.235 -17.681 1.00 82.50 89 PHE A C 1
ATOM 670 O O . PHE A 1 89 ? 8.440 9.471 -18.831 1.00 82.50 89 PHE A O 1
ATOM 677 N N . MET A 1 90 ? 8.360 8.086 -17.067 1.00 82.19 90 MET A N 1
ATOM 678 C CA . MET A 1 90 ? 9.211 7.056 -17.670 1.00 82.19 90 MET A CA 1
ATOM 679 C C . MET A 1 90 ? 8.531 6.358 -18.847 1.00 82.19 90 MET A C 1
ATOM 681 O O . MET A 1 90 ? 9.145 6.200 -19.895 1.00 82.19 90 MET A O 1
ATOM 685 N N . GLU A 1 91 ? 7.257 5.992 -18.723 1.00 80.75 91 GLU A N 1
ATOM 686 C CA . GLU A 1 91 ? 6.578 5.225 -19.771 1.00 80.75 91 GLU A CA 1
ATOM 687 C C . GLU A 1 91 ? 6.254 6.084 -21.006 1.00 80.75 91 GLU A C 1
ATOM 689 O O . GLU A 1 91 ? 6.268 5.568 -22.125 1.00 80.75 91 GLU A O 1
ATOM 694 N N . ILE A 1 92 ? 6.041 7.399 -20.830 1.00 79.81 92 ILE A N 1
ATOM 695 C CA . ILE A 1 92 ? 5.955 8.352 -21.951 1.00 79.81 92 ILE A CA 1
ATOM 696 C C . ILE A 1 92 ? 7.299 8.431 -22.683 1.00 79.81 92 ILE A C 1
ATOM 698 O O . ILE A 1 92 ? 7.330 8.426 -23.913 1.00 79.81 92 ILE A O 1
ATOM 702 N N . ARG A 1 93 ? 8.412 8.482 -21.940 1.00 83.06 93 ARG A N 1
ATOM 703 C CA . ARG A 1 93 ? 9.761 8.514 -22.521 1.00 83.06 93 ARG A CA 1
ATOM 704 C C . ARG A 1 93 ? 10.090 7.229 -23.282 1.00 83.06 93 ARG A C 1
ATOM 706 O O . ARG A 1 93 ? 10.681 7.304 -24.355 1.00 83.06 93 ARG A O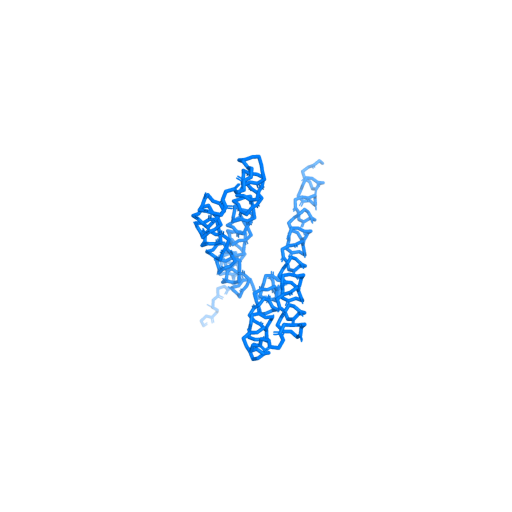 1
ATOM 713 N N . ASP A 1 94 ? 9.700 6.081 -22.741 1.00 80.88 94 ASP A N 1
ATOM 714 C CA . ASP A 1 94 ? 10.002 4.763 -23.307 1.00 80.88 94 ASP A CA 1
ATOM 715 C C . ASP A 1 94 ? 9.036 4.358 -24.441 1.00 80.88 94 ASP A C 1
ATOM 717 O O . ASP A 1 94 ? 9.161 3.274 -25.011 1.00 80.88 94 ASP A O 1
ATOM 721 N N . GLY A 1 95 ? 8.086 5.229 -24.808 1.00 79.38 95 GLY A N 1
ATOM 722 C CA . GLY A 1 95 ? 7.212 5.040 -25.968 1.00 79.38 95 GLY A CA 1
ATOM 723 C C . GLY A 1 95 ? 6.141 3.962 -25.785 1.00 79.38 95 GLY A C 1
ATOM 724 O O . GLY A 1 95 ? 5.673 3.385 -26.768 1.00 79.38 95 GLY A O 1
ATOM 725 N N . PHE A 1 96 ? 5.742 3.667 -24.543 1.00 79.75 96 PHE A N 1
ATOM 726 C CA . PHE A 1 96 ? 4.660 2.719 -24.278 1.00 79.75 96 PHE A CA 1
ATOM 727 C C . PHE A 1 96 ? 3.322 3.217 -24.841 1.00 79.75 96 PHE A C 1
ATOM 729 O O . PHE A 1 96 ? 3.046 4.414 -24.921 1.00 79.75 96 PHE A O 1
ATOM 736 N N . SER A 1 97 ? 2.437 2.281 -25.202 1.00 85.56 97 SER A N 1
ATOM 737 C CA . SER A 1 97 ? 1.094 2.629 -25.676 1.00 85.56 97 SER A CA 1
ATOM 738 C C . SER A 1 97 ? 0.324 3.418 -24.608 1.00 85.56 97 SER A C 1
ATOM 740 O O . SER A 1 97 ? 0.255 2.984 -23.455 1.00 85.56 97 SER A O 1
ATOM 742 N N . MET A 1 98 ? -0.333 4.513 -25.000 1.00 78.56 98 MET A N 1
ATOM 743 C CA . MET A 1 98 ? -1.078 5.388 -24.078 1.00 78.56 98 MET A CA 1
ATOM 744 C C . MET A 1 98 ? -2.148 4.648 -23.259 1.00 78.56 98 MET A C 1
ATOM 746 O O . MET A 1 98 ? -2.423 5.020 -22.122 1.00 78.56 98 MET A O 1
ATOM 750 N N . GLN A 1 99 ? -2.722 3.568 -23.800 1.00 83.94 99 GLN A N 1
ATOM 751 C CA . GLN A 1 99 ? -3.697 2.730 -23.093 1.00 83.94 99 GLN A CA 1
ATOM 752 C C . GLN A 1 99 ? -3.081 2.009 -21.883 1.00 83.94 99 GLN A C 1
ATOM 754 O O . GLN A 1 99 ? -3.695 1.961 -20.818 1.00 83.94 99 GLN A O 1
ATOM 759 N N . MET A 1 100 ? -1.858 1.489 -22.023 1.00 80.56 100 MET A N 1
ATOM 760 C CA . MET A 1 100 ? -1.138 0.812 -20.937 1.00 80.56 100 MET A CA 1
ATOM 761 C C . MET A 1 100 ? -0.725 1.791 -19.839 1.00 80.56 100 MET A C 1
ATOM 763 O O . MET A 1 100 ? -0.911 1.489 -18.660 1.00 80.56 100 MET A O 1
ATOM 767 N N . ILE A 1 101 ? -0.245 2.975 -20.231 1.00 81.44 101 ILE A N 1
ATOM 768 C CA . ILE A 1 101 ? 0.116 4.052 -19.300 1.00 81.44 101 ILE A CA 1
ATOM 769 C C . ILE A 1 101 ? -1.116 4.459 -18.487 1.00 81.44 101 ILE A C 1
ATOM 771 O O . ILE A 1 101 ? -1.080 4.497 -17.258 1.00 81.44 101 ILE A O 1
ATOM 775 N N . LEU A 1 102 ? -2.247 4.686 -19.162 1.00 82.69 102 LEU A N 1
ATOM 776 C CA . LEU A 1 102 ? -3.494 5.096 -18.522 1.00 82.69 102 LEU A CA 1
ATOM 777 C C . LEU A 1 102 ? -4.015 4.041 -17.534 1.00 82.69 102 LEU A C 1
ATOM 779 O O . LEU A 1 102 ? -4.374 4.386 -16.410 1.00 82.69 102 LEU A O 1
ATOM 783 N N . LEU A 1 103 ? -4.002 2.757 -17.905 1.00 86.06 103 LEU A N 1
ATOM 784 C CA . LEU A 1 103 ? -4.398 1.662 -17.010 1.00 86.06 103 LEU A CA 1
ATOM 785 C C . LEU A 1 103 ? -3.521 1.587 -15.752 1.00 86.06 103 LEU A C 1
ATOM 787 O O . LEU A 1 103 ? -4.039 1.405 -14.648 1.00 86.06 103 LEU A O 1
ATOM 791 N N . ARG A 1 104 ? -2.202 1.745 -15.900 1.00 83.44 104 ARG A N 1
ATOM 792 C CA . ARG A 1 104 ? -1.251 1.690 -14.780 1.00 83.44 104 ARG A CA 1
ATOM 793 C C . ARG A 1 104 ? -1.400 2.887 -13.850 1.00 83.44 104 ARG A C 1
ATOM 795 O O . ARG A 1 104 ? -1.549 2.696 -12.644 1.00 83.44 104 ARG A O 1
ATOM 802 N N . VAL A 1 105 ? -1.465 4.090 -14.418 1.00 87.19 105 VAL A N 1
ATOM 803 C CA . VAL A 1 105 ? -1.667 5.337 -13.675 1.00 87.19 105 VAL A CA 1
ATOM 804 C C . VAL A 1 10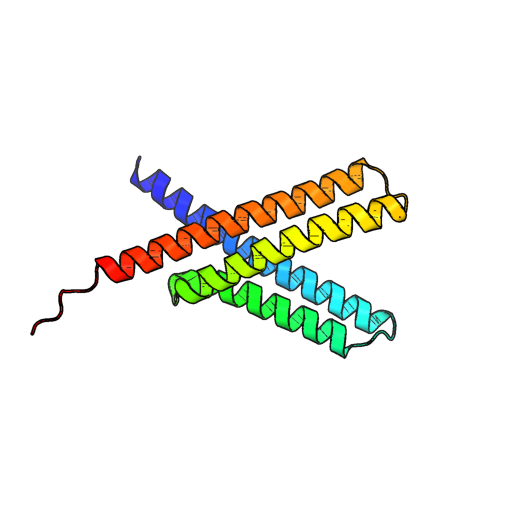5 ? -2.986 5.307 -12.906 1.00 87.19 105 VAL A C 1
ATOM 806 O O . VAL A 1 105 ? -2.989 5.571 -11.707 1.00 87.19 105 VAL A O 1
ATOM 809 N N . ILE A 1 106 ? -4.099 4.930 -13.547 1.00 89.75 106 ILE A N 1
ATOM 810 C CA . ILE A 1 106 ? -5.407 4.858 -12.876 1.00 89.75 106 ILE A CA 1
ATOM 811 C C . ILE A 1 106 ? -5.380 3.840 -11.736 1.00 89.75 106 ILE A C 1
ATOM 813 O O . ILE A 1 106 ? -5.874 4.136 -10.649 1.00 89.75 106 ILE A O 1
ATOM 817 N N . LYS A 1 107 ? -4.784 2.661 -11.948 1.00 89.56 107 LYS A N 1
ATOM 818 C CA . LYS A 1 107 ? -4.657 1.632 -10.907 1.00 89.56 107 LYS A CA 1
ATOM 819 C C . LYS A 1 107 ? -3.910 2.170 -9.681 1.00 89.56 107 LYS A C 1
ATOM 821 O O . LYS A 1 107 ? -4.400 2.010 -8.565 1.00 89.56 107 LYS A O 1
ATOM 826 N N . ASP A 1 108 ? -2.766 2.829 -9.864 1.00 89.00 108 ASP A N 1
ATOM 827 C CA . ASP A 1 108 ? -1.990 3.374 -8.741 1.00 89.00 108 ASP A CA 1
ATOM 828 C C . ASP A 1 108 ? -2.689 4.572 -8.072 1.00 89.00 108 ASP A C 1
ATOM 830 O O . ASP A 1 108 ? -2.637 4.720 -6.852 1.00 89.00 108 ASP A O 1
ATOM 834 N N . LEU A 1 109 ? -3.448 5.367 -8.828 1.00 92.12 109 LEU A N 1
ATOM 835 C CA . LEU A 1 109 ? -4.244 6.475 -8.292 1.00 92.12 109 LEU A CA 1
ATOM 836 C C . LEU A 1 109 ? -5.437 5.973 -7.456 1.00 92.12 109 LEU A C 1
ATOM 838 O O . LEU A 1 109 ? -5.707 6.501 -6.376 1.00 92.12 109 LEU A O 1
ATOM 842 N N . LEU A 1 110 ? -6.100 4.897 -7.891 1.00 92.75 110 LEU A N 1
ATOM 843 C CA . LEU A 1 110 ? -7.135 4.212 -7.107 1.00 92.75 110 LEU A CA 1
ATOM 844 C C . LEU A 1 110 ? -6.563 3.613 -5.815 1.00 92.75 110 LEU A C 1
ATOM 846 O O . LEU A 1 110 ? -7.188 3.729 -4.759 1.00 92.75 110 LEU A O 1
ATOM 850 N N . LEU A 1 111 ? -5.368 3.017 -5.872 1.00 92.56 111 LEU A N 1
ATOM 851 C CA . LEU A 1 111 ? -4.677 2.498 -4.688 1.00 92.56 111 LEU A CA 1
ATOM 852 C C . LEU A 1 111 ? -4.269 3.620 -3.722 1.00 92.56 111 LEU A C 1
ATOM 854 O O . LEU A 1 111 ? -4.410 3.454 -2.508 1.00 92.56 111 LEU A O 1
ATOM 858 N N . ALA A 1 112 ? -3.849 4.781 -4.231 1.00 93.38 112 ALA A N 1
ATOM 859 C CA . ALA A 1 112 ? -3.574 5.956 -3.410 1.00 93.38 112 ALA A CA 1
ATOM 860 C C . ALA A 1 112 ? -4.834 6.432 -2.666 1.00 93.38 112 ALA A C 1
ATOM 862 O O . ALA A 1 112 ? -4.798 6.614 -1.447 1.00 93.38 112 ALA A O 1
ATOM 863 N N . ILE A 1 113 ? -5.969 6.557 -3.364 1.00 93.19 113 ILE A N 1
ATOM 864 C CA . ILE A 1 113 ? -7.254 6.944 -2.755 1.00 93.19 113 ILE A CA 1
ATOM 865 C C . ILE A 1 113 ? -7.689 5.915 -1.706 1.00 93.19 113 ILE A C 1
ATOM 867 O O . ILE A 1 113 ? -8.071 6.285 -0.594 1.00 93.19 113 ILE A O 1
ATOM 871 N N . ALA A 1 114 ? -7.583 4.621 -2.015 1.00 92.62 114 ALA A N 1
ATOM 872 C CA . ALA A 1 114 ? -7.875 3.546 -1.072 1.00 92.62 114 ALA A CA 1
ATOM 873 C C . ALA A 1 114 ? -7.034 3.662 0.212 1.00 92.62 114 ALA A C 1
ATOM 875 O O . ALA A 1 114 ? -7.566 3.540 1.317 1.00 92.62 114 ALA A O 1
ATOM 876 N N . CYS A 1 115 ? -5.741 3.968 0.087 1.00 92.75 115 CYS A N 1
ATOM 877 C CA . CYS A 1 115 ? -4.861 4.188 1.232 1.00 92.75 115 CYS A CA 1
ATOM 878 C C . CYS A 1 115 ? -5.272 5.416 2.061 1.00 92.75 115 CYS A C 1
ATOM 880 O O . CYS A 1 115 ? -5.272 5.346 3.290 1.00 92.75 115 CYS A O 1
ATOM 882 N N . VAL A 1 116 ? -5.694 6.513 1.422 1.00 93.38 116 VAL A N 1
ATOM 883 C CA . VAL A 1 116 ? -6.218 7.701 2.123 1.00 93.38 116 VAL A CA 1
ATOM 884 C C . VAL A 1 116 ? -7.475 7.356 2.927 1.00 93.38 116 VAL A C 1
ATOM 886 O O . VAL A 1 116 ? -7.582 7.741 4.093 1.00 93.38 116 VAL A O 1
ATOM 889 N N . VAL A 1 117 ? -8.396 6.573 2.357 1.00 92.56 117 VAL A N 1
ATOM 890 C CA . VAL A 1 117 ? -9.610 6.114 3.055 1.00 92.56 117 VAL A CA 1
ATOM 891 C C . VAL A 1 117 ? -9.257 5.256 4.277 1.00 92.56 117 VAL A C 1
ATOM 893 O O . VAL A 1 117 ? -9.796 5.477 5.365 1.00 92.56 117 VAL A O 1
ATOM 896 N N . LEU A 1 118 ? -8.317 4.316 4.138 1.00 91.06 118 LEU A N 1
ATOM 897 C CA . LEU A 1 118 ? -7.848 3.479 5.251 1.00 91.06 118 LEU A CA 1
ATOM 898 C C . LEU A 1 118 ? -7.118 4.283 6.334 1.00 91.06 118 LEU A C 1
ATOM 900 O O . LEU A 1 118 ? -7.245 3.984 7.527 1.00 91.06 118 LEU A O 1
ATOM 904 N N . CYS A 1 119 ? -6.372 5.315 5.939 1.00 91.56 119 CYS A N 1
ATOM 905 C CA . CYS A 1 119 ? -5.739 6.245 6.866 1.00 91.56 119 CYS A CA 1
ATOM 906 C C . CYS A 1 119 ? -6.800 7.002 7.678 1.00 91.56 119 CYS A C 1
ATOM 908 O O . CYS A 1 119 ? -6.754 6.991 8.908 1.00 91.56 119 CYS A O 1
ATOM 910 N N . GLY A 1 120 ? -7.811 7.566 7.007 1.00 88.00 120 GLY A N 1
ATOM 911 C CA . GLY A 1 120 ? -8.921 8.271 7.651 1.00 88.00 120 GLY A CA 1
ATOM 912 C C . GLY A 1 120 ? -9.702 7.398 8.636 1.00 88.00 120 GLY A C 1
ATOM 913 O O . GLY A 1 120 ? -10.023 7.840 9.739 1.00 88.00 120 GLY A O 1
ATOM 914 N N . GLU A 1 121 ? -9.952 6.132 8.292 1.00 88.12 121 GLU A N 1
ATOM 915 C CA . GLU A 1 121 ? -10.565 5.177 9.222 1.00 88.12 121 GLU A CA 1
ATOM 916 C C . GLU A 1 121 ? -9.689 4.935 10.455 1.00 88.12 121 GLU A C 1
ATOM 918 O O . GLU A 1 121 ? -10.172 4.986 11.586 1.00 88.12 121 GLU A O 1
ATOM 923 N N . SER A 1 122 ? -8.396 4.704 10.246 1.00 88.19 122 SER A N 1
ATOM 924 C CA . SER A 1 122 ? -7.460 4.449 11.340 1.00 88.19 122 SER A CA 1
ATOM 925 C C . SER A 1 122 ? -7.369 5.659 12.279 1.00 88.19 122 SER A C 1
ATOM 927 O O . SER A 1 122 ? -7.378 5.503 13.497 1.00 88.19 122 SER A O 1
ATOM 929 N N . LEU A 1 123 ? -7.391 6.881 11.737 1.00 87.94 123 LEU A N 1
ATOM 930 C CA . LEU A 1 123 ? -7.474 8.114 12.524 1.00 87.94 123 LEU A CA 1
ATOM 931 C C . LEU A 1 123 ? -8.792 8.226 13.299 1.00 87.94 123 LEU A C 1
ATOM 933 O O . LEU A 1 123 ? -8.777 8.607 14.471 1.00 87.94 123 LEU A O 1
ATOM 937 N N . LYS A 1 124 ? -9.924 7.860 12.687 1.00 87.81 124 LYS A N 1
ATOM 938 C CA . LYS A 1 124 ? -11.232 7.847 13.357 1.00 87.81 124 LYS A CA 1
ATOM 939 C C . LYS A 1 124 ? -11.220 6.932 14.583 1.00 87.81 124 LYS A C 1
ATOM 941 O O . LYS A 1 124 ? -11.750 7.315 15.625 1.00 87.81 124 LYS A O 1
ATOM 946 N N . GLU A 1 125 ? -10.595 5.761 14.490 1.00 84.75 125 GLU A N 1
ATOM 947 C CA . GLU A 1 125 ? -10.448 4.851 15.630 1.00 84.75 125 GLU A CA 1
ATOM 948 C C . GLU A 1 125 ? -9.535 5.417 16.722 1.00 84.75 125 GLU A C 1
ATOM 950 O O . GLU A 1 125 ? -9.904 5.375 17.892 1.00 84.75 125 GLU A O 1
ATOM 955 N N . VAL A 1 126 ? -8.413 6.049 16.360 1.00 85.94 126 VAL A N 1
ATOM 956 C CA . VAL A 1 126 ? -7.534 6.730 17.333 1.00 85.94 126 VAL A CA 1
ATOM 957 C C . VAL A 1 126 ? -8.281 7.825 18.098 1.00 85.94 126 VAL A C 1
ATOM 959 O O . VAL A 1 126 ? -8.088 7.992 19.303 1.00 85.94 126 VAL A O 1
ATOM 962 N N . ILE A 1 127 ? -9.118 8.599 17.406 1.00 85.19 127 ILE A N 1
ATOM 963 C CA . ILE A 1 127 ? -9.933 9.645 18.032 1.00 85.19 127 ILE A CA 1
ATOM 964 C C . ILE A 1 127 ? -10.995 9.012 18.935 1.00 85.19 127 ILE A C 1
ATOM 966 O O . ILE A 1 127 ? -11.157 9.452 20.072 1.00 85.19 127 ILE A O 1
ATOM 970 N N . ARG A 1 128 ? -11.669 7.948 18.478 1.00 83.06 128 ARG A N 1
ATOM 971 C CA . ARG A 1 128 ? -12.647 7.210 19.287 1.00 83.06 128 ARG A CA 1
ATOM 972 C C . ARG A 1 128 ? -12.014 6.695 20.578 1.00 83.06 128 ARG A C 1
ATOM 974 O O . ARG A 1 128 ? -12.556 6.980 21.636 1.00 83.06 128 ARG A O 1
ATOM 981 N N . GLU A 1 129 ? -10.855 6.039 20.509 1.00 80.44 129 GLU A N 1
ATOM 982 C CA . GLU A 1 129 ? -10.123 5.565 21.692 1.00 80.44 129 GLU A CA 1
ATOM 983 C C . GLU A 1 129 ? -9.790 6.695 22.670 1.00 80.44 129 GLU A C 1
ATOM 985 O O . GLU A 1 129 ? -9.817 6.487 23.879 1.00 80.44 129 GLU A O 1
ATOM 990 N N . LYS A 1 130 ? -9.460 7.895 22.178 1.00 78.44 130 LYS A N 1
ATOM 991 C CA . LYS A 1 130 ? -9.189 9.051 23.045 1.00 78.44 130 LYS A CA 1
ATOM 992 C C . LYS A 1 130 ? -10.447 9.563 23.745 1.00 78.44 130 LYS A C 1
ATOM 994 O O . LYS A 1 130 ? -10.351 9.948 24.904 1.00 78.44 130 LYS A O 1
ATOM 999 N N . ILE A 1 131 ? -11.588 9.570 23.057 1.00 76.44 131 ILE A N 1
ATOM 1000 C CA . ILE A 1 131 ? -12.863 10.071 23.590 1.00 76.44 131 ILE A CA 1
ATOM 1001 C C . ILE A 1 131 ? -13.491 9.066 24.565 1.00 76.44 131 ILE A C 1
ATOM 1003 O O . ILE A 1 131 ? -14.088 9.471 25.555 1.00 76.44 131 ILE A O 1
ATOM 1007 N N . THR A 1 132 ? -13.348 7.760 24.320 1.00 69.94 132 THR A N 1
ATOM 1008 C CA . THR A 1 132 ? -13.956 6.706 25.151 1.00 69.94 132 THR A CA 1
ATOM 1009 C C . THR A 1 132 ? -13.107 6.292 26.351 1.00 69.94 132 THR A C 1
ATOM 1011 O O . THR A 1 132 ? -13.472 5.348 27.051 1.00 69.94 132 THR A O 1
ATOM 1014 N N . LYS A 1 133 ? -11.963 6.942 26.601 1.00 65.31 133 LYS A N 1
ATOM 1015 C CA . LYS A 1 133 ? -11.192 6.679 27.821 1.00 65.31 133 LYS A CA 1
ATOM 1016 C C . LYS A 1 133 ? -12.016 7.112 29.038 1.00 65.31 133 LYS A C 1
ATOM 1018 O O . LYS A 1 133 ? -12.518 8.236 29.031 1.00 65.31 133 LYS A O 1
ATOM 1023 N N . PRO A 1 134 ? -12.157 6.260 30.074 1.00 60.50 134 PRO A N 1
ATOM 1024 C CA . PRO A 1 134 ? -12.801 6.679 31.309 1.00 60.50 134 PRO A CA 1
ATOM 1025 C C . PRO A 1 134 ? -12.064 7.906 31.847 1.00 60.50 134 PRO A C 1
ATOM 1027 O O . PRO A 1 134 ? -10.832 7.973 31.779 1.00 60.50 134 PRO A O 1
ATOM 1030 N N . PHE A 1 135 ? -12.825 8.893 32.326 1.00 58.69 135 PHE A N 1
ATOM 1031 C CA . PHE A 1 135 ? -12.252 10.078 32.955 1.00 58.69 135 PHE A CA 1
ATOM 1032 C C . PHE A 1 135 ? -11.258 9.638 34.037 1.00 58.69 135 PHE A C 1
ATOM 1034 O O . PHE A 1 135 ? -11.567 8.706 34.786 1.00 58.69 135 PHE A O 1
ATOM 1041 N N . PRO A 1 136 ? -10.069 10.262 34.123 1.00 64.25 136 PRO A N 1
ATOM 1042 C CA . PRO A 1 136 ? -9.146 9.959 35.202 1.00 64.25 136 PRO A CA 1
ATOM 1043 C C . PRO A 1 136 ? -9.855 10.255 36.525 1.00 64.25 136 PRO A C 1
ATOM 1045 O O . PRO A 1 136 ? -10.238 11.397 36.786 1.00 64.25 136 PRO A O 1
ATOM 1048 N N . VAL A 1 137 ? -10.065 9.212 37.329 1.00 58.41 137 VAL A N 1
ATOM 1049 C CA . VAL A 1 137 ? -10.473 9.360 38.725 1.00 58.41 137 VAL A CA 1
ATOM 1050 C C . VAL A 1 137 ? -9.284 10.023 39.416 1.00 58.41 137 VAL A C 1
ATOM 1052 O O . VAL A 1 137 ? -8.203 9.434 39.456 1.00 58.41 137 VAL A O 1
ATOM 1055 N N . ARG A 1 138 ? -9.452 11.292 39.802 1.00 56.06 138 ARG A N 1
ATOM 1056 C CA . ARG A 1 138 ? -8.471 12.026 40.611 1.00 56.06 138 ARG A CA 1
ATOM 1057 C C . ARG A 1 138 ? -8.350 11.399 41.989 1.00 56.06 138 ARG A C 1
ATOM 1059 O O . ARG A 1 138 ? -9.405 10.995 42.523 1.00 56.06 138 ARG A O 1
#

Solvent-accessible surface area (backbone atoms only — not comparable to full-atom values): 6925 Å² total; per-residue (Å²): 111,69,68,58,54,55,52,48,53,54,50,52,52,54,51,50,40,52,52,53,25,49,48,26,46,52,54,14,50,53,44,33,50,52,15,64,75,64,79,40,64,49,66,58,17,49,50,51,25,51,51,24,46,50,39,23,51,25,35,64,34,35,91,83,37,23,64,52,10,21,50,20,17,46,53,48,18,54,50,26,52,52,49,35,57,50,49,60,55,52,41,62,71,71,65,55,58,68,68,60,54,50,54,52,40,51,52,30,50,51,52,19,53,51,21,49,53,50,17,53,51,20,47,51,48,47,51,47,55,64,68,69,49,78,77,82,83,126